Protein AF-A0A163IU42-F1 (afdb_monomer_lite)

Radius of gyration: 19.05 Å; chains: 1; bounding box: 59×24×49 Å

Foldseek 3Di:
DLQPDPLNQVLLQVLCVVLVHPRDRSVVLVCVLVVVPFDPDPVSVVVCVSVNVSSVLSVVLSVVQVVCCVVVVDDRDSVSSVVSSVVVVDDPPPPVVPVVVVVVVPPDD

Sequence (109 aa):
MIISCPKKKEVWKAGQAMLGTQILDPYVIWQALTFQSIPRSTKAMLEWIPTLLRYGRILQVIWSCHWNVVFEEISWSHANAMQRLQHVKRPATRSAMRDGRRSLKMNSE

Organism: Absidia glauca (NCBI:txid4829)

pLDDT: mean 81.01, std 17.51, range [41.16, 94.81]

Structure (mmCIF, N/CA/C/O backbone):
data_AF-A0A163IU42-F1
#
_entry.id   AF-A0A163IU42-F1
#
loop_
_atom_site.group_PDB
_atom_site.id
_atom_site.type_symbol
_atom_site.label_atom_id
_atom_site.label_alt_id
_atom_site.label_comp_id
_atom_site.label_asym_id
_atom_site.label_entity_id
_atom_site.label_seq_id
_atom_site.pdbx_PDB_ins_code
_atom_site.Cartn_x
_atom_site.Cartn_y
_atom_site.Cartn_z
_atom_site.occupancy
_atom_site.B_iso_or_equiv
_atom_site.auth_seq_id
_atom_site.auth_comp_id
_atom_site.auth_asym_id
_atom_site.auth_atom_id
_atom_site.pdbx_PDB_model_num
ATOM 1 N N . MET A 1 1 ? -4.841 7.197 -10.827 1.00 59.41 1 MET A N 1
ATOM 2 C CA . MET A 1 1 ? -4.584 7.480 -9.394 1.00 59.41 1 MET A CA 1
ATOM 3 C C . MET A 1 1 ? -3.982 6.235 -8.737 1.00 59.41 1 MET A C 1
ATOM 5 O O . MET A 1 1 ? -4.351 5.141 -9.140 1.00 59.41 1 MET A O 1
ATOM 9 N N . ILE A 1 2 ? -3.007 6.365 -7.827 1.00 68.12 2 ILE A N 1
ATOM 10 C CA . ILE A 1 2 ? -2.094 5.288 -7.360 1.00 68.12 2 ILE A CA 1
ATOM 11 C C . ILE A 1 2 ? -2.757 3.958 -6.958 1.00 68.12 2 ILE A C 1
ATOM 13 O O . ILE A 1 2 ? -2.145 2.904 -7.116 1.00 68.12 2 ILE A O 1
ATOM 17 N N . ILE A 1 3 ? -3.999 4.015 -6.489 1.00 68.06 3 ILE A N 1
ATOM 18 C CA . ILE A 1 3 ? -4.764 2.860 -6.025 1.00 68.06 3 ILE A CA 1
ATOM 19 C C . ILE A 1 3 ? -5.352 2.048 -7.193 1.00 68.06 3 ILE A C 1
ATOM 21 O O . ILE A 1 3 ? -5.139 0.843 -7.267 1.00 68.06 3 ILE A O 1
ATOM 25 N N . SER A 1 4 ? -5.999 2.698 -8.163 1.00 72.44 4 SER A N 1
ATOM 26 C CA . SER A 1 4 ? -6.704 2.023 -9.272 1.00 72.44 4 SER A CA 1
ATOM 27 C C . SER A 1 4 ? -5.866 1.868 -10.549 1.00 72.44 4 SER A C 1
ATOM 29 O O . SER A 1 4 ? -6.400 1.640 -11.629 1.00 72.44 4 SER A O 1
ATOM 31 N N . CYS A 1 5 ? -4.544 2.033 -10.469 1.00 82.75 5 CYS A N 1
ATOM 32 C CA . CYS A 1 5 ? -3.659 1.871 -11.623 1.00 82.75 5 CYS A CA 1
ATOM 33 C C . CYS A 1 5 ? -3.396 0.375 -11.898 1.00 82.75 5 CYS A C 1
ATOM 35 O O . CYS A 1 5 ? -2.904 -0.303 -10.991 1.00 82.75 5 CYS A O 1
ATOM 37 N N . PRO A 1 6 ? -3.605 -0.139 -13.130 1.00 81.94 6 PRO A N 1
ATOM 38 C CA . PRO A 1 6 ? -3.395 -1.557 -13.450 1.00 81.94 6 PRO A CA 1
ATOM 39 C C . PRO A 1 6 ? -1.998 -2.068 -13.074 1.00 81.94 6 PRO A C 1
ATOM 41 O O . PRO A 1 6 ? -1.871 -3.095 -12.415 1.00 81.94 6 PRO A O 1
ATOM 44 N N . LYS A 1 7 ? -0.947 -1.287 -13.369 1.00 81.50 7 LYS A N 1
ATOM 45 C CA . LYS A 1 7 ? 0.451 -1.634 -13.037 1.00 81.50 7 LYS A CA 1
ATOM 46 C C . LYS A 1 7 ? 0.720 -1.740 -11.526 1.00 81.50 7 LYS A C 1
ATOM 48 O O . LYS A 1 7 ? 1.676 -2.395 -11.114 1.00 81.50 7 LYS A O 1
ATOM 53 N N . LYS A 1 8 ? -0.101 -1.085 -10.698 1.00 86.69 8 LYS A N 1
ATOM 54 C CA . LYS A 1 8 ? 0.049 -1.013 -9.234 1.00 86.69 8 LYS A CA 1
ATOM 55 C C . LYS A 1 8 ? -0.908 -1.964 -8.505 1.00 86.69 8 LYS A C 1
ATOM 57 O O . LYS A 1 8 ? -0.631 -2.328 -7.365 1.00 86.69 8 LYS A O 1
ATOM 62 N N . LYS A 1 9 ? -1.986 -2.416 -9.165 1.00 88.56 9 LYS A N 1
ATOM 63 C CA . LYS A 1 9 ? -2.980 -3.357 -8.616 1.00 88.56 9 LYS A CA 1
ATOM 64 C C . LYS A 1 9 ? -2.336 -4.658 -8.137 1.00 88.56 9 LYS A C 1
ATOM 66 O O . LYS A 1 9 ? -2.669 -5.145 -7.061 1.00 88.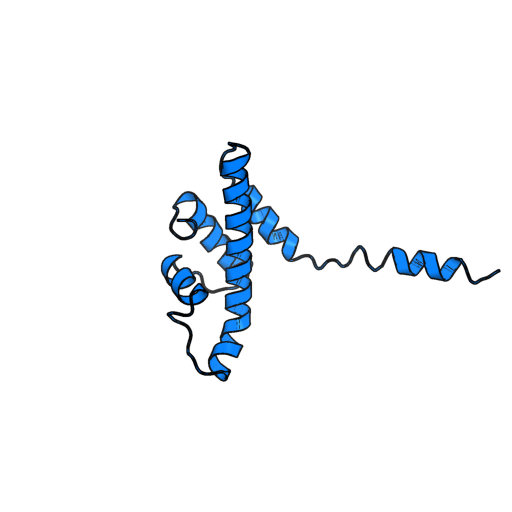56 9 LYS A O 1
ATOM 71 N N . GLU A 1 10 ? -1.363 -5.175 -8.879 1.00 89.69 10 GLU A N 1
ATOM 72 C CA . GLU A 1 10 ? -0.664 -6.403 -8.491 1.00 89.69 10 GLU A CA 1
ATOM 73 C C . GLU A 1 10 ? 0.218 -6.215 -7.249 1.00 89.69 10 GLU A C 1
ATOM 75 O O . GLU A 1 10 ? 0.304 -7.119 -6.423 1.00 89.69 10 GLU A O 1
ATOM 80 N N . VAL A 1 11 ? 0.803 -5.027 -7.037 1.00 91.62 11 VAL A N 1
ATOM 81 C CA . VAL A 1 11 ? 1.533 -4.730 -5.786 1.00 91.62 11 VAL A CA 1
ATOM 82 C C . VAL A 1 11 ? 0.573 -4.646 -4.601 1.00 91.62 11 VAL A C 1
ATOM 84 O O . VAL A 1 11 ? 0.901 -5.130 -3.522 1.00 91.62 11 VAL A O 1
ATOM 87 N N . TRP A 1 12 ? -0.632 -4.100 -4.788 1.00 92.81 12 TRP A N 1
ATOM 88 C CA . TRP A 1 12 ? -1.665 -4.125 -3.748 1.00 92.81 12 TRP A CA 1
ATOM 89 C C . TRP A 1 12 ? -2.054 -5.549 -3.357 1.00 92.81 12 TRP A C 1
ATOM 91 O O . TRP A 1 12 ? -2.082 -5.869 -2.172 1.00 92.81 12 TRP A O 1
ATOM 101 N N . LYS A 1 13 ? -2.319 -6.426 -4.330 1.00 92.38 13 LYS A N 1
ATOM 102 C CA . LYS A 1 13 ? -2.650 -7.834 -4.061 1.00 92.38 13 LYS A CA 1
ATOM 103 C C . LYS A 1 13 ? -1.501 -8.568 -3.364 1.00 92.38 13 LYS A C 1
ATOM 105 O O . LYS A 1 13 ? -1.705 -9.160 -2.307 1.00 92.38 13 LYS A O 1
ATOM 110 N N . ALA A 1 14 ? -0.293 -8.484 -3.920 1.00 92.12 14 ALA A N 1
ATOM 111 C CA . ALA A 1 14 ? 0.882 -9.163 -3.3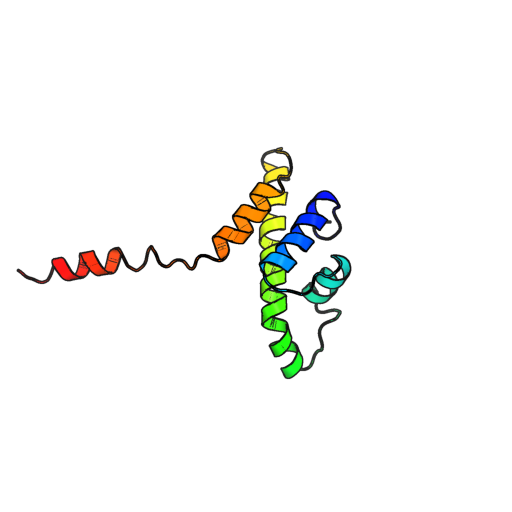81 1.00 92.12 14 ALA A CA 1
ATOM 112 C C . ALA A 1 14 ? 1.271 -8.629 -1.994 1.00 92.12 14 ALA A C 1
ATOM 114 O O . ALA A 1 14 ? 1.624 -9.399 -1.103 1.00 92.12 14 ALA A O 1
ATOM 115 N N . GLY A 1 15 ? 1.158 -7.316 -1.778 1.00 92.69 15 GLY A N 1
ATOM 116 C CA . GLY A 1 15 ? 1.410 -6.686 -0.487 1.00 92.69 15 GLY A CA 1
ATOM 117 C C . GLY A 1 15 ? 0.416 -7.124 0.587 1.00 92.69 15 GLY A C 1
ATOM 118 O O . GLY A 1 15 ? 0.836 -7.429 1.701 1.00 92.69 15 GLY A O 1
ATOM 119 N N . GLN A 1 16 ? -0.874 -7.219 0.248 1.00 93.25 16 GLN A N 1
ATOM 120 C CA . GLN A 1 16 ? -1.912 -7.730 1.150 1.00 93.25 16 GLN A CA 1
ATOM 121 C C . GLN A 1 16 ? -1.620 -9.173 1.578 1.00 93.25 16 GLN A C 1
ATOM 123 O O . GLN A 1 16 ? -1.537 -9.459 2.773 1.00 93.25 16 GLN A O 1
ATOM 128 N N . ALA A 1 17 ? -1.348 -10.054 0.608 1.00 93.00 17 ALA A N 1
ATOM 129 C CA . ALA A 1 17 ? -0.978 -11.442 0.877 1.00 93.00 17 ALA A CA 1
ATOM 130 C C . ALA A 1 17 ? 0.278 -11.533 1.760 1.00 93.00 17 ALA A C 1
ATOM 132 O O . ALA A 1 17 ? 0.302 -12.245 2.762 1.00 93.00 17 ALA A O 1
ATOM 133 N N . MET A 1 18 ? 1.311 -10.747 1.444 1.00 91.69 18 MET A N 1
ATOM 134 C CA . MET A 1 18 ? 2.563 -10.753 2.195 1.00 91.69 18 MET A CA 1
ATOM 135 C C . MET A 1 18 ? 2.403 -10.233 3.631 1.00 91.69 18 MET A C 1
ATOM 137 O O . MET A 1 18 ? 3.109 -10.693 4.532 1.00 91.69 18 MET A O 1
ATOM 141 N N . LEU A 1 19 ? 1.530 -9.254 3.867 1.00 89.75 19 LEU A N 1
ATOM 142 C CA . LEU A 1 19 ? 1.286 -8.678 5.193 1.00 89.75 19 LEU A CA 1
ATOM 143 C C . LEU A 1 19 ? 0.179 -9.401 5.976 1.00 89.75 19 LEU A C 1
ATOM 145 O O . LEU A 1 19 ? -0.134 -8.983 7.091 1.00 89.75 19 LEU A O 1
ATOM 149 N N . GLY A 1 20 ? -0.381 -10.485 5.432 1.00 88.31 20 GLY A N 1
ATOM 150 C CA . GLY A 1 20 ? -1.422 -11.273 6.090 1.00 88.31 20 GLY A CA 1
ATOM 151 C C . GLY A 1 20 ? -2.731 -10.502 6.259 1.00 88.31 20 GLY A C 1
ATOM 152 O O . GLY A 1 20 ? -3.371 -10.600 7.305 1.00 88.31 20 GLY A O 1
ATOM 153 N N . THR A 1 21 ? -3.100 -9.671 5.282 1.00 86.62 21 THR A N 1
ATOM 154 C CA . THR A 1 21 ? -4.445 -9.080 5.205 1.00 86.62 21 THR A CA 1
ATOM 155 C C . THR A 1 21 ? -5.310 -9.880 4.240 1.00 86.62 21 THR A C 1
ATOM 157 O O . THR A 1 21 ? -4.803 -10.559 3.346 1.00 86.62 21 THR A O 1
ATOM 160 N N . GLN A 1 22 ? -6.629 -9.753 4.376 1.00 88.38 22 GLN A N 1
ATOM 161 C CA . GLN A 1 22 ? -7.546 -10.176 3.322 1.00 88.38 22 GLN A CA 1
ATOM 162 C C . GLN A 1 22 ? -7.195 -9.443 2.018 1.00 88.38 22 GLN A C 1
ATOM 164 O O . GLN A 1 22 ? -6.834 -8.267 2.052 1.00 88.38 22 GLN A O 1
ATOM 169 N N . ILE A 1 23 ? -7.263 -10.141 0.882 1.00 89.19 23 ILE A N 1
ATOM 170 C CA . ILE A 1 23 ? -7.042 -9.536 -0.434 1.00 89.19 23 ILE A CA 1
ATOM 171 C C . ILE A 1 23 ? -8.338 -8.852 -0.857 1.00 89.19 23 ILE A C 1
ATOM 173 O O . ILE A 1 23 ? -9.309 -9.517 -1.211 1.00 89.19 23 ILE A O 1
ATOM 177 N N . LEU A 1 24 ? -8.341 -7.525 -0.823 1.00 88.06 24 LEU A N 1
ATOM 178 C CA . LEU A 1 24 ? -9.460 -6.695 -1.250 1.00 88.06 24 LEU A CA 1
ATOM 179 C C . LEU A 1 24 ? -9.144 -5.968 -2.559 1.00 88.06 24 LEU A C 1
ATOM 181 O O . LEU A 1 24 ? -7.977 -5.773 -2.928 1.00 88.06 24 LEU A O 1
ATOM 185 N N . ASP A 1 25 ? -10.202 -5.558 -3.263 1.00 87.81 25 ASP A N 1
ATOM 186 C CA . ASP A 1 25 ? -10.065 -4.676 -4.419 1.00 87.81 25 ASP A CA 1
ATOM 187 C C . ASP A 1 25 ? -9.538 -3.296 -3.977 1.00 87.81 25 ASP A C 1
ATOM 189 O O . ASP A 1 25 ? -9.933 -2.805 -2.912 1.00 87.81 25 ASP A O 1
ATOM 193 N N . PRO A 1 26 ? -8.670 -2.641 -4.775 1.00 85.81 26 PRO A N 1
ATOM 194 C CA . PRO A 1 26 ? -8.132 -1.331 -4.434 1.00 85.81 26 PRO A CA 1
ATOM 195 C C . PRO A 1 26 ? -9.186 -0.275 -4.066 1.00 85.81 26 PRO A C 1
ATOM 197 O O . PRO A 1 26 ? -8.905 0.579 -3.227 1.00 85.81 26 PRO A O 1
ATOM 200 N N . TYR A 1 27 ? -10.401 -0.339 -4.618 1.00 87.56 27 TYR A N 1
ATOM 201 C CA . TYR A 1 27 ? -11.480 0.573 -4.234 1.00 87.56 27 TYR A CA 1
ATOM 202 C C . TYR A 1 27 ? -11.877 0.432 -2.755 1.00 87.56 27 TYR A C 1
ATOM 204 O O . TYR A 1 27 ? -11.981 1.427 -2.040 1.00 87.56 27 TYR A O 1
ATOM 212 N N . VAL A 1 28 ? -12.013 -0.801 -2.263 1.00 90.44 28 VAL A N 1
ATOM 213 C CA . VAL A 1 28 ? -12.362 -1.080 -0.860 1.00 90.44 28 VAL A CA 1
ATOM 214 C C . VAL A 1 28 ? -11.237 -0.634 0.075 1.00 90.44 28 VAL A C 1
ATOM 216 O O . VAL A 1 28 ? -11.484 -0.058 1.135 1.00 90.44 28 VAL A O 1
ATOM 219 N N . ILE A 1 29 ? -9.986 -0.836 -0.344 1.00 90.56 29 ILE A N 1
ATOM 220 C CA . ILE A 1 29 ? -8.809 -0.353 0.388 1.00 90.56 29 ILE A CA 1
ATOM 221 C C . ILE A 1 29 ? -8.840 1.176 0.498 1.00 90.56 29 ILE A C 1
ATOM 223 O O . ILE A 1 29 ? -8.569 1.716 1.569 1.00 90.56 29 ILE A O 1
ATOM 227 N N . TRP A 1 30 ? -9.195 1.883 -0.580 1.00 90.75 30 TRP A N 1
ATOM 228 C CA . TRP A 1 30 ? -9.324 3.342 -0.558 1.00 90.75 30 TRP A CA 1
ATOM 229 C C . TRP A 1 30 ? -10.402 3.817 0.411 1.00 90.75 30 TRP A C 1
ATOM 231 O O . TRP A 1 30 ? -10.153 4.736 1.190 1.00 90.75 30 TRP A O 1
ATOM 241 N N . GLN A 1 31 ? -11.571 3.177 0.411 1.00 91.81 31 GLN A N 1
ATOM 242 C CA . GLN A 1 31 ? -12.640 3.499 1.358 1.00 91.81 31 GLN A CA 1
ATOM 243 C C . GLN A 1 31 ? -12.193 3.294 2.810 1.00 91.81 31 GLN A C 1
ATOM 245 O O . GLN A 1 31 ? -12.484 4.132 3.662 1.00 91.81 31 GLN A O 1
ATOM 250 N N . ALA A 1 32 ? -11.431 2.232 3.086 1.00 91.12 32 ALA A N 1
ATOM 251 C CA . ALA A 1 32 ? -10.878 1.988 4.415 1.00 91.12 32 ALA A CA 1
ATOM 252 C C . ALA A 1 32 ? -9.837 3.054 4.803 1.00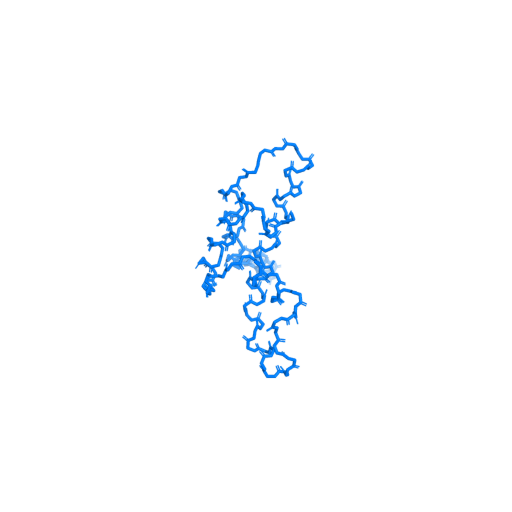 91.12 32 ALA A C 1
ATOM 254 O O . ALA A 1 32 ? -9.918 3.637 5.881 1.00 91.12 32 ALA A O 1
ATOM 255 N N . LEU A 1 33 ? -8.894 3.367 3.907 1.00 90.69 33 LEU A N 1
ATOM 256 C CA . LEU A 1 33 ? -7.852 4.382 4.123 1.00 90.69 33 LEU A CA 1
ATOM 257 C C . LEU A 1 33 ? -8.403 5.803 4.295 1.00 90.69 33 LEU A C 1
ATOM 259 O O . LEU A 1 33 ? -7.766 6.633 4.935 1.00 90.69 33 LEU A O 1
ATOM 263 N N . THR A 1 34 ? -9.569 6.085 3.715 1.00 91.19 34 THR A N 1
ATOM 264 C CA . THR A 1 34 ? -10.270 7.372 3.835 1.00 91.19 34 THR A CA 1
ATOM 265 C C . THR A 1 34 ? -11.362 7.353 4.903 1.00 91.19 34 THR A C 1
ATOM 267 O O . THR A 1 34 ? -12.155 8.287 4.983 1.00 91.19 34 THR A O 1
ATOM 270 N N . PHE A 1 35 ? -11.403 6.303 5.734 1.00 90.12 35 PHE A N 1
ATOM 271 C CA . PHE A 1 35 ? -12.357 6.126 6.832 1.00 90.12 35 PHE A CA 1
ATOM 272 C C . PHE A 1 35 ? -13.838 6.173 6.410 1.00 90.12 35 PHE A C 1
ATOM 274 O O . PHE A 1 35 ? -14.715 6.395 7.241 1.00 90.12 35 PHE A O 1
ATOM 281 N N . GLN A 1 36 ? -14.138 5.931 5.131 1.00 91.44 36 GLN A N 1
ATOM 282 C CA . GLN A 1 36 ? -15.509 5.902 4.611 1.00 91.44 36 GLN A CA 1
ATOM 283 C C . GLN A 1 36 ? -16.245 4.624 5.015 1.00 91.44 36 GLN A C 1
ATOM 285 O O . GLN A 1 36 ? -17.449 4.656 5.249 1.00 91.44 36 GLN A O 1
ATOM 290 N N . SER A 1 37 ? -15.525 3.502 5.098 1.00 88.12 37 SER A N 1
ATOM 291 C CA . SER A 1 37 ? -16.084 2.184 5.422 1.00 88.12 37 SER A CA 1
ATOM 292 C C . SER A 1 37 ? -15.732 1.688 6.829 1.00 88.12 37 SER A C 1
ATOM 294 O O . SER A 1 37 ? -16.127 0.585 7.202 1.00 88.12 37 SER A O 1
ATOM 296 N N . ILE A 1 38 ? -15.001 2.483 7.619 1.00 86.94 38 ILE A N 1
ATOM 297 C CA . ILE A 1 38 ? -14.580 2.093 8.971 1.00 86.94 38 ILE A CA 1
ATOM 298 C C . ILE A 1 38 ? -15.633 2.531 9.997 1.00 86.94 38 ILE A C 1
ATOM 300 O O . ILE A 1 38 ? -16.059 3.690 9.976 1.00 86.94 38 ILE A O 1
ATOM 304 N N . PRO A 1 39 ? -16.055 1.645 10.920 1.00 88.00 39 PRO A N 1
ATOM 305 C CA . PRO A 1 39 ? -17.003 2.011 11.963 1.00 88.00 39 PRO A CA 1
ATOM 306 C C . PRO A 1 39 ? -16.461 3.128 12.866 1.00 88.00 39 PRO A C 1
ATOM 308 O O . PRO A 1 39 ? -15.292 3.134 13.244 1.00 88.00 39 PRO A O 1
ATOM 311 N N . ARG A 1 40 ? -17.336 4.057 13.267 1.00 86.12 40 ARG A N 1
ATOM 312 C CA . ARG A 1 40 ? -16.959 5.216 14.099 1.00 86.12 40 ARG A CA 1
ATOM 313 C C . ARG A 1 40 ? -16.806 4.901 15.588 1.00 86.12 40 ARG A C 1
ATOM 315 O O . ARG A 1 40 ? -16.370 5.765 16.342 1.00 86.12 40 ARG A O 1
ATOM 322 N N . SER A 1 41 ? -17.186 3.703 16.033 1.00 91.38 41 SER A N 1
ATOM 323 C CA . SER A 1 41 ? -17.039 3.330 17.440 1.00 91.38 41 SER A CA 1
ATOM 324 C C . SER A 1 41 ? -15.570 3.067 17.773 1.00 91.38 41 SER A C 1
ATOM 326 O O . SER A 1 41 ? -14.860 2.397 17.023 1.00 91.38 41 SER A O 1
ATOM 328 N N . THR A 1 42 ? -15.113 3.557 18.927 1.00 88.25 42 THR A N 1
ATOM 329 C CA . THR A 1 42 ? -13.714 3.425 19.367 1.00 88.25 42 THR A CA 1
ATOM 330 C C . THR A 1 42 ? -13.254 1.970 19.389 1.00 88.25 42 THR A C 1
ATOM 332 O O . THR A 1 42 ? -12.167 1.660 18.912 1.00 88.25 42 THR A O 1
ATOM 335 N N . LYS A 1 43 ? -14.102 1.055 19.880 1.00 90.62 43 LYS A N 1
ATOM 336 C CA . LYS A 1 43 ? -13.798 -0.381 19.928 1.00 90.62 43 LYS A CA 1
ATOM 337 C C . LYS A 1 43 ? -13.538 -0.958 18.534 1.00 90.62 43 LYS A C 1
ATOM 339 O O . LYS A 1 43 ? -12.508 -1.585 18.321 1.00 90.62 43 LYS A O 1
ATOM 344 N N . ALA A 1 44 ? -14.438 -0.708 17.585 1.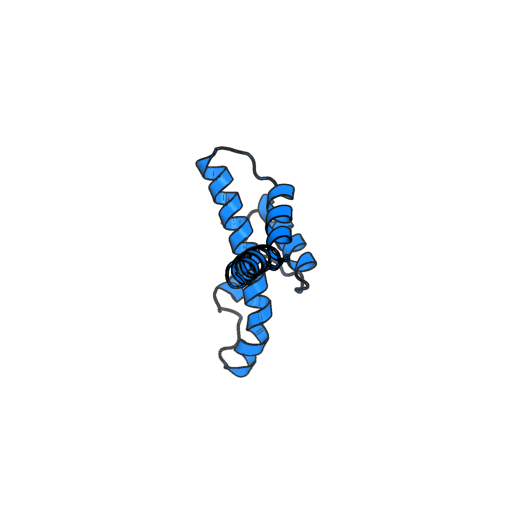00 85.31 44 ALA A N 1
ATOM 345 C CA . ALA A 1 44 ? -14.276 -1.211 16.227 1.00 85.31 44 ALA A CA 1
ATOM 346 C C . ALA A 1 44 ? -13.087 -0.544 15.520 1.00 85.31 44 ALA A C 1
ATOM 348 O O . ALA A 1 44 ? -12.351 -1.205 14.799 1.00 85.31 44 ALA A O 1
ATOM 349 N N . MET A 1 45 ? -12.829 0.742 15.766 1.00 87.62 45 MET A N 1
ATOM 350 C CA . MET A 1 45 ? -11.650 1.416 15.220 1.00 87.62 45 MET A CA 1
ATOM 351 C C . MET A 1 45 ? -10.344 0.761 15.694 1.00 87.62 45 MET A C 1
ATOM 353 O O . MET A 1 45 ? -9.453 0.542 14.875 1.00 87.62 45 MET A O 1
ATOM 357 N N . LEU A 1 46 ? -10.242 0.396 16.980 1.00 90.44 46 LEU A N 1
ATOM 358 C CA . LEU A 1 46 ? -9.072 -0.300 17.535 1.00 90.44 46 LEU A CA 1
ATOM 359 C C . LEU A 1 46 ? -8.813 -1.643 16.835 1.00 90.44 46 LEU A C 1
ATOM 361 O O . LEU A 1 46 ? -7.663 -1.969 16.545 1.00 90.44 46 LEU A O 1
ATOM 365 N N . GLU A 1 47 ? -9.869 -2.387 16.503 1.00 91.19 47 GLU A N 1
ATOM 366 C CA . GLU A 1 47 ? -9.773 -3.650 15.756 1.00 91.19 47 GLU A CA 1
ATOM 367 C C . GLU A 1 47 ? -9.247 -3.443 14.322 1.00 91.19 47 GLU A C 1
ATOM 369 O O . GLU A 1 47 ? -8.572 -4.312 13.769 1.00 91.19 47 GLU A O 1
ATOM 374 N N . TRP A 1 48 ? -9.491 -2.270 13.728 1.00 91.69 48 TRP A N 1
ATOM 375 C CA . TRP A 1 48 ? -9.040 -1.921 12.376 1.00 91.69 48 TRP A CA 1
ATOM 376 C C . TRP A 1 48 ? -7.606 -1.384 12.299 1.00 91.69 48 TRP A C 1
ATOM 378 O O . TRP A 1 48 ? -7.015 -1.411 11.214 1.00 91.69 48 TRP A O 1
ATOM 388 N N . ILE A 1 49 ? -7.015 -0.928 13.412 1.00 90.75 49 ILE A N 1
ATOM 389 C CA . ILE A 1 49 ? -5.663 -0.337 13.433 1.00 90.75 49 ILE A CA 1
ATOM 390 C C . ILE A 1 49 ? -4.616 -1.232 12.745 1.00 90.75 49 ILE A C 1
ATOM 392 O O . ILE A 1 49 ? -3.903 -0.727 11.872 1.00 90.75 49 ILE A O 1
ATOM 396 N N . PRO A 1 50 ? -4.503 -2.543 13.044 1.00 92.56 50 PRO A N 1
ATOM 397 C CA . PRO A 1 50 ? -3.487 -3.386 12.413 1.00 92.56 50 PRO A CA 1
ATOM 398 C C . PRO A 1 50 ? -3.634 -3.453 10.889 1.00 92.56 50 PRO A C 1
ATOM 400 O O . PRO A 1 50 ? -2.639 -3.418 10.162 1.00 92.56 50 PRO A O 1
ATOM 403 N N . THR A 1 51 ? -4.871 -3.515 10.395 1.00 92.31 51 THR A N 1
ATOM 404 C CA . THR A 1 51 ? -5.180 -3.547 8.961 1.00 92.31 51 THR A CA 1
ATOM 405 C C . THR A 1 51 ? -4.832 -2.217 8.296 1.00 92.31 51 THR A C 1
ATOM 407 O O . THR A 1 51 ? -4.154 -2.203 7.267 1.00 92.31 51 THR A O 1
ATOM 410 N N . LEU A 1 52 ? -5.207 -1.096 8.916 1.00 91.81 52 LEU A N 1
ATOM 411 C CA . LEU A 1 52 ? -4.882 0.248 8.437 1.00 91.81 52 LEU A CA 1
ATOM 412 C C . LEU A 1 52 ? -3.373 0.489 8.347 1.00 91.81 52 LEU A C 1
ATOM 414 O O . LEU A 1 52 ? -2.900 1.024 7.346 1.00 91.81 52 LEU A O 1
ATOM 418 N N . LEU A 1 53 ? -2.602 0.042 9.343 1.00 92.81 53 LEU A N 1
ATOM 419 C CA . LEU A 1 53 ? -1.140 0.140 9.319 1.00 92.81 53 LEU A CA 1
ATOM 420 C C . LEU A 1 53 ? -0.538 -0.634 8.139 1.00 92.81 53 LEU A C 1
ATOM 422 O O . LEU A 1 53 ? 0.371 -0.143 7.466 1.00 92.81 53 LEU A O 1
ATOM 426 N N . ARG A 1 54 ? -1.064 -1.827 7.838 1.00 93.31 54 ARG A N 1
ATOM 427 C CA . ARG A 1 54 ? -0.617 -2.636 6.693 1.00 93.31 54 ARG A CA 1
ATOM 428 C C . ARG A 1 54 ? -0.965 -1.966 5.362 1.00 93.31 54 ARG A C 1
ATOM 430 O O . ARG A 1 54 ? -0.104 -1.893 4.486 1.00 93.31 54 ARG A O 1
ATOM 437 N N . TYR A 1 55 ? -2.171 -1.416 5.218 1.00 93.62 55 TYR A N 1
ATOM 438 C CA . TYR A 1 55 ? -2.556 -0.666 4.017 1.00 93.62 55 TYR A CA 1
ATOM 439 C C . TYR A 1 55 ? -1.729 0.602 3.832 1.00 93.62 55 TYR A C 1
ATOM 441 O O . TYR A 1 55 ? -1.217 0.839 2.737 1.00 93.62 55 TYR A O 1
ATOM 449 N N . GLY A 1 56 ? -1.526 1.374 4.902 1.00 92.50 56 GLY A N 1
ATOM 450 C CA . GLY A 1 56 ? -0.651 2.543 4.894 1.00 92.50 56 GLY A CA 1
ATOM 451 C C . GLY A 1 56 ? 0.768 2.181 4.460 1.00 92.50 56 GLY A C 1
ATOM 452 O O . GLY A 1 56 ? 1.379 2.898 3.667 1.00 92.50 56 GLY A O 1
ATOM 453 N N . ARG A 1 57 ? 1.273 1.014 4.878 1.00 92.50 57 ARG A N 1
ATOM 454 C CA . ARG A 1 57 ? 2.600 0.548 4.474 1.00 92.50 57 ARG A CA 1
ATOM 455 C C . ARG A 1 57 ? 2.702 0.227 2.987 1.00 92.50 57 ARG A C 1
ATOM 457 O O . ARG A 1 57 ? 3.677 0.624 2.347 1.00 92.50 57 ARG A O 1
ATOM 464 N N . ILE A 1 58 ? 1.717 -0.479 2.439 1.00 93.69 58 ILE A N 1
ATOM 465 C CA . ILE A 1 58 ? 1.667 -0.773 1.002 1.00 93.69 58 ILE A CA 1
ATOM 466 C C . ILE A 1 58 ? 1.561 0.538 0.211 1.00 93.69 58 ILE A C 1
ATOM 468 O O . ILE A 1 58 ? 2.321 0.743 -0.738 1.00 93.69 58 ILE A O 1
ATOM 472 N N . LEU A 1 59 ? 0.693 1.459 0.650 1.00 93.69 59 LEU A N 1
ATOM 473 C CA . LEU A 1 59 ? 0.528 2.771 0.028 1.00 93.69 59 LEU A CA 1
ATOM 474 C C . LEU A 1 59 ? 1.845 3.549 0.000 1.00 93.69 59 LEU A C 1
ATOM 476 O O . LEU A 1 59 ? 2.219 4.059 -1.051 1.00 93.69 59 LEU A O 1
ATOM 480 N N . GLN A 1 60 ? 2.565 3.605 1.122 1.00 93.56 60 GLN A N 1
ATOM 481 C CA . GLN A 1 60 ? 3.836 4.319 1.233 1.00 93.56 60 GLN A CA 1
ATOM 482 C C . GLN A 1 60 ? 4.870 3.807 0.221 1.00 93.56 60 GLN A C 1
ATOM 484 O O . GLN A 1 60 ? 5.551 4.601 -0.431 1.00 93.56 60 GLN A O 1
ATOM 489 N N . VAL A 1 61 ? 4.976 2.485 0.055 1.00 93.94 61 VAL A N 1
ATOM 490 C CA . VAL A 1 61 ? 5.898 1.875 -0.914 1.00 93.94 61 VAL A CA 1
ATOM 491 C C . VAL A 1 61 ? 5.485 2.203 -2.346 1.00 93.94 61 VAL A C 1
ATOM 493 O O . VAL A 1 61 ? 6.317 2.657 -3.130 1.00 93.94 61 VAL A O 1
ATOM 496 N N . ILE A 1 62 ? 4.204 2.028 -2.685 1.00 93.38 62 ILE A N 1
ATOM 497 C CA . ILE A 1 62 ? 3.698 2.335 -4.028 1.00 93.38 62 ILE A CA 1
ATOM 498 C C . ILE A 1 62 ? 3.894 3.818 -4.356 1.00 93.38 62 ILE A C 1
ATOM 500 O O . ILE A 1 62 ? 4.291 4.149 -5.473 1.00 93.38 62 ILE A O 1
ATOM 504 N N . TRP A 1 63 ? 3.640 4.699 -3.390 1.00 92.94 63 TRP A N 1
ATOM 505 C CA . TRP A 1 63 ? 3.818 6.141 -3.520 1.00 92.94 63 TRP A CA 1
ATOM 506 C C . TRP A 1 63 ? 5.281 6.505 -3.770 1.00 92.94 63 TRP A C 1
ATOM 508 O O . TRP A 1 63 ? 5.581 7.181 -4.751 1.00 92.94 63 TRP A O 1
ATOM 518 N N . SER A 1 64 ? 6.201 5.981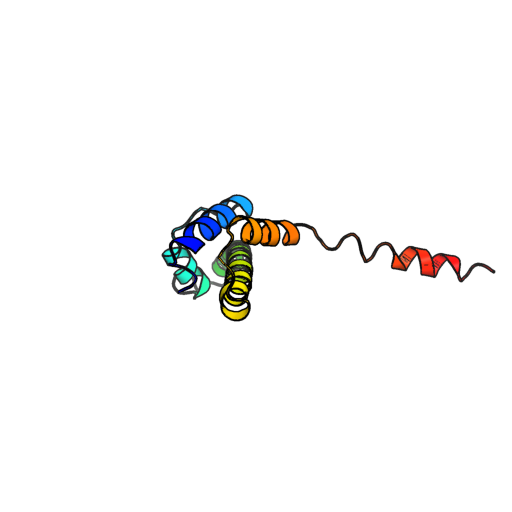 -2.957 1.00 92.25 64 SER A N 1
ATOM 519 C CA . SER A 1 64 ? 7.641 6.203 -3.128 1.00 92.25 64 SER A CA 1
ATOM 520 C C . SER A 1 64 ? 8.143 5.713 -4.491 1.00 92.25 64 SER A C 1
ATOM 522 O O . SER A 1 64 ? 8.820 6.453 -5.200 1.00 92.25 64 SER A O 1
ATOM 524 N N . CYS A 1 65 ? 7.773 4.496 -4.904 1.00 92.38 65 CYS A N 1
ATOM 525 C CA . CYS A 1 65 ? 8.156 3.963 -6.212 1.00 92.38 65 CYS A CA 1
ATOM 526 C C . CYS A 1 65 ? 7.536 4.753 -7.370 1.00 92.38 65 CYS A C 1
ATOM 528 O O . CYS A 1 65 ? 8.164 4.894 -8.415 1.00 92.38 65 CYS A O 1
ATOM 530 N N . HIS A 1 66 ? 6.313 5.265 -7.206 1.00 91.94 66 HIS A N 1
ATOM 531 C CA . HIS A 1 66 ? 5.670 6.066 -8.239 1.00 91.94 66 HIS A CA 1
ATOM 532 C C . HIS A 1 66 ? 6.400 7.381 -8.474 1.00 91.94 66 HIS A C 1
ATOM 534 O O . HIS A 1 66 ? 6.631 7.720 -9.627 1.00 91.94 66 HIS A O 1
ATOM 540 N N . TRP A 1 67 ? 6.766 8.093 -7.410 1.00 91.31 67 TRP A N 1
ATOM 541 C CA . TRP A 1 67 ? 7.517 9.336 -7.552 1.00 91.31 67 TRP A CA 1
ATOM 542 C C . TRP A 1 67 ? 8.909 9.102 -8.115 1.00 91.31 67 TRP A C 1
ATOM 544 O O . TRP A 1 67 ? 9.349 9.888 -8.937 1.00 91.31 67 TRP A O 1
ATOM 554 N N . ASN A 1 68 ? 9.549 7.980 -7.783 1.00 91.50 68 ASN A N 1
ATOM 555 C CA . ASN A 1 68 ? 10.817 7.612 -8.409 1.00 91.50 68 ASN A CA 1
ATOM 556 C C . ASN A 1 68 ? 10.683 7.440 -9.931 1.00 91.50 68 ASN A C 1
ATOM 558 O O . ASN A 1 68 ? 11.537 7.883 -10.676 1.00 91.50 68 ASN A O 1
ATOM 562 N N . VAL A 1 69 ? 9.593 6.826 -10.400 1.00 90.94 69 VAL A N 1
ATOM 563 C CA . VAL A 1 69 ? 9.279 6.721 -11.839 1.00 90.94 69 VAL A CA 1
ATOM 564 C C . VAL A 1 69 ? 9.063 8.091 -12.480 1.00 90.94 69 VAL A C 1
ATOM 566 O O . VAL A 1 69 ? 9.474 8.302 -13.611 1.00 90.94 69 VAL A O 1
ATOM 569 N N . VAL A 1 70 ? 8.397 9.005 -11.771 1.00 89.75 70 VAL A N 1
ATOM 570 C CA . VAL A 1 70 ? 8.078 10.342 -12.290 1.00 89.75 70 VAL A CA 1
ATOM 571 C C . VAL A 1 70 ? 9.317 11.235 -12.346 1.00 89.75 70 VAL A C 1
ATOM 573 O O . VAL A 1 70 ? 9.506 11.917 -13.342 1.00 89.75 70 VAL A O 1
ATOM 576 N N . PHE A 1 71 ? 10.143 11.240 -11.299 1.00 93.12 71 PHE A N 1
ATOM 577 C CA . PHE A 1 71 ? 11.293 12.142 -11.196 1.00 93.12 71 PHE A CA 1
ATOM 578 C C . PHE A 1 71 ? 12.536 11.636 -11.925 1.00 93.12 71 PHE A C 1
ATOM 580 O O . PHE A 1 71 ? 13.262 12.441 -12.489 1.00 93.12 71 PHE A O 1
ATOM 587 N N . GLU A 1 72 ? 12.774 10.325 -11.929 1.00 91.19 72 GLU A N 1
ATOM 588 C CA . GLU A 1 72 ? 13.955 9.728 -12.572 1.00 91.19 72 GLU A CA 1
ATOM 589 C C . GLU A 1 72 ? 13.659 9.251 -14.005 1.00 91.19 72 GLU A C 1
ATOM 591 O O . GLU A 1 72 ? 14.496 8.606 -1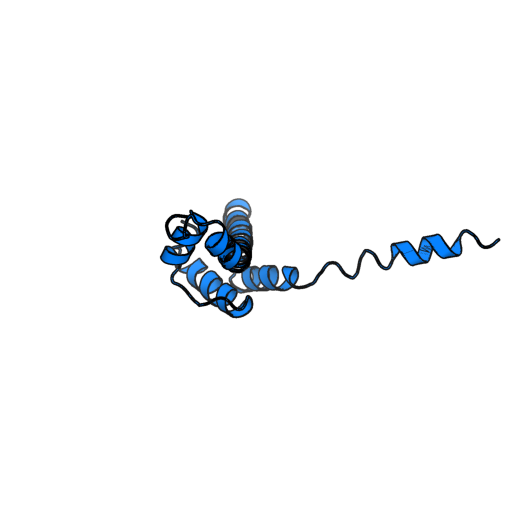4.627 1.00 91.19 72 GLU A O 1
ATOM 596 N N . GLU A 1 73 ? 12.434 9.470 -14.500 1.00 86.25 73 GLU A N 1
ATOM 597 C CA . GLU A 1 73 ? 11.948 9.011 -15.814 1.00 86.25 73 GLU A CA 1
ATOM 598 C C . GLU A 1 73 ? 12.141 7.499 -16.077 1.00 86.25 73 GLU A C 1
ATOM 600 O O . GLU A 1 73 ? 12.192 7.028 -17.214 1.00 86.25 73 GLU A O 1
ATOM 605 N N . ILE A 1 74 ? 12.210 6.692 -15.013 1.00 90.69 74 ILE A N 1
ATOM 606 C CA . ILE A 1 74 ? 12.401 5.241 -15.116 1.00 90.69 74 ILE A CA 1
ATOM 607 C C . ILE A 1 74 ? 11.081 4.476 -15.248 1.00 90.69 74 ILE A C 1
ATOM 609 O O . ILE A 1 74 ? 10.008 4.923 -14.853 1.00 90.69 74 ILE A O 1
ATOM 613 N N . SER A 1 75 ? 11.159 3.227 -15.705 1.00 90.56 75 SER A N 1
ATOM 614 C CA . SER A 1 75 ? 9.999 2.332 -15.737 1.00 90.56 75 SER A CA 1
ATOM 615 C C . SER A 1 75 ? 9.591 1.812 -14.352 1.00 90.56 75 SER A C 1
ATOM 617 O O . SER A 1 75 ? 10.414 1.509 -13.488 1.00 90.56 75 SER A O 1
ATOM 619 N N . TRP A 1 76 ? 8.281 1.635 -14.157 1.00 92.12 76 TRP A N 1
ATOM 620 C CA . TRP A 1 76 ? 7.728 0.987 -12.964 1.00 92.12 76 TRP A CA 1
ATOM 621 C C . TRP A 1 76 ? 8.222 -0.458 -12.820 1.00 92.12 76 TRP A C 1
ATOM 623 O O . TRP A 1 76 ? 8.076 -1.257 -13.744 1.00 92.12 76 TRP A O 1
ATOM 633 N N . SER A 1 77 ? 8.713 -0.813 -11.629 1.00 93.25 77 SER A N 1
ATOM 634 C CA . SER A 1 77 ? 9.182 -2.163 -11.299 1.00 93.25 77 SER A CA 1
ATOM 635 C C . SER A 1 77 ? 8.411 -2.751 -10.116 1.00 93.25 77 SER A C 1
ATOM 637 O O . SER A 1 77 ? 8.527 -2.285 -8.980 1.00 93.25 77 SER A O 1
ATOM 639 N N . HIS A 1 78 ? 7.648 -3.816 -10.384 1.00 92.75 78 HIS A N 1
ATOM 640 C CA . HIS A 1 78 ? 6.940 -4.582 -9.355 1.00 92.75 78 HIS A CA 1
ATOM 641 C C . HIS A 1 78 ? 7.921 -5.223 -8.360 1.00 92.75 78 HIS A C 1
ATOM 643 O O . HIS A 1 78 ? 7.706 -5.154 -7.152 1.00 92.75 78 HIS A O 1
ATOM 649 N N . ALA A 1 79 ? 9.026 -5.790 -8.854 1.00 92.69 79 ALA A N 1
ATOM 650 C CA . ALA A 1 79 ? 10.036 -6.441 -8.022 1.00 92.69 79 ALA A CA 1
ATOM 651 C C . ALA A 1 79 ? 10.672 -5.464 -7.018 1.00 92.69 79 ALA A C 1
ATOM 653 O O . ALA A 1 79 ? 10.758 -5.778 -5.833 1.00 92.69 79 ALA A O 1
ATOM 654 N N . ASN A 1 80 ? 11.026 -4.251 -7.461 1.00 92.94 80 ASN A N 1
ATOM 655 C CA . ASN A 1 80 ? 11.563 -3.206 -6.583 1.00 92.94 80 ASN A CA 1
ATOM 656 C C . ASN A 1 80 ? 10.549 -2.806 -5.496 1.00 92.94 80 ASN A C 1
ATOM 658 O O . ASN A 1 80 ? 10.896 -2.707 -4.319 1.00 92.94 80 ASN A O 1
ATOM 662 N N . ALA A 1 81 ? 9.275 -2.627 -5.864 1.00 93.44 81 ALA A N 1
ATOM 663 C CA . ALA A 1 81 ? 8.224 -2.327 -4.894 1.00 93.44 81 ALA A CA 1
ATOM 664 C C . ALA A 1 81 ? 8.083 -3.449 -3.846 1.00 93.44 81 ALA A C 1
ATOM 666 O O . ALA A 1 81 ? 8.068 -3.178 -2.645 1.00 93.44 81 ALA A O 1
ATOM 667 N N . MET A 1 82 ? 8.059 -4.714 -4.270 1.00 94.81 82 MET A N 1
ATOM 668 C CA . MET A 1 82 ? 7.960 -5.846 -3.343 1.00 94.81 82 MET A CA 1
ATOM 669 C C . MET A 1 82 ? 9.195 -5.985 -2.445 1.00 94.81 82 MET A C 1
ATOM 671 O O . MET A 1 82 ? 9.044 -6.190 -1.241 1.00 94.81 82 MET A O 1
ATOM 675 N N . GLN A 1 83 ? 10.404 -5.784 -2.976 1.00 93.81 83 GLN A N 1
ATOM 676 C CA . GLN A 1 83 ? 11.639 -5.774 -2.186 1.00 93.81 83 GLN A CA 1
ATOM 677 C C . GLN A 1 83 ? 11.600 -4.690 -1.097 1.00 93.81 83 GLN A C 1
ATOM 679 O O . GLN A 1 83 ? 11.888 -4.956 0.074 1.00 93.81 83 GLN A O 1
ATOM 684 N N . ARG A 1 84 ? 11.171 -3.472 -1.451 1.00 92.19 84 ARG A N 1
ATOM 685 C CA . ARG A 1 84 ? 11.003 -2.369 -0.492 1.00 92.19 84 ARG A CA 1
ATOM 686 C C . ARG A 1 84 ? 9.973 -2.687 0.581 1.00 92.19 84 ARG A C 1
ATOM 688 O O . ARG A 1 84 ? 10.168 -2.283 1.722 1.00 92.19 84 ARG A O 1
ATOM 695 N N . LEU A 1 85 ? 8.907 -3.413 0.244 1.00 91.88 85 LEU A N 1
ATOM 696 C CA . LEU A 1 85 ? 7.887 -3.842 1.201 1.00 91.88 85 LEU A CA 1
ATOM 697 C C . LEU A 1 85 ? 8.393 -4.957 2.140 1.00 91.88 85 LEU A C 1
ATOM 699 O O . LEU A 1 85 ? 7.982 -5.013 3.298 1.00 91.88 85 LEU A O 1
ATOM 703 N N . GLN A 1 86 ? 9.319 -5.805 1.684 1.00 88.31 86 GLN A N 1
ATOM 704 C CA . GLN A 1 86 ? 9.966 -6.838 2.504 1.00 88.31 86 GLN A CA 1
ATOM 705 C C . GLN A 1 86 ? 10.993 -6.265 3.487 1.00 88.31 86 GLN A C 1
ATOM 707 O O . GLN A 1 86 ? 11.047 -6.694 4.639 1.00 88.31 86 GLN A O 1
ATOM 712 N N . HIS A 1 87 ? 11.797 -5.282 3.070 1.00 76.94 87 HIS A N 1
ATOM 713 C CA . HIS A 1 87 ? 12.882 -4.725 3.895 1.00 76.94 87 HIS A CA 1
ATOM 714 C C . HIS A 1 87 ? 12.391 -4.037 5.177 1.00 76.94 87 HIS A C 1
ATOM 716 O O . HIS A 1 87 ? 13.119 -3.942 6.156 1.00 76.94 87 HIS A O 1
ATOM 722 N N . VAL A 1 88 ? 11.130 -3.626 5.196 1.00 61.03 88 VAL A N 1
ATOM 723 C CA . VAL A 1 88 ? 10.440 -3.024 6.347 1.00 61.03 88 VAL A CA 1
ATOM 724 C C . VAL A 1 88 ? 10.130 -4.034 7.440 1.00 61.03 88 VAL A C 1
ATOM 726 O O . VAL A 1 88 ? 10.048 -3.672 8.607 1.00 61.03 88 VAL A O 1
ATOM 729 N N . LYS A 1 89 ? 9.928 -5.306 7.073 1.00 54.47 89 LYS A N 1
ATOM 730 C CA . LYS A 1 89 ? 9.644 -6.364 8.047 1.00 54.47 89 LYS A CA 1
ATOM 731 C C . LYS A 1 89 ? 10.848 -6.684 8.921 1.00 54.47 89 LYS A C 1
ATOM 733 O O . LYS A 1 89 ? 10.666 -7.318 9.952 1.00 54.47 89 LYS A O 1
ATOM 738 N N . ARG A 1 90 ? 12.063 -6.295 8.520 1.00 47.00 90 ARG A N 1
ATOM 739 C CA . ARG A 1 90 ? 13.238 -6.424 9.378 1.00 47.00 90 ARG A CA 1
ATOM 740 C C . ARG A 1 90 ? 13.197 -5.283 10.393 1.00 47.00 90 ARG A C 1
ATOM 742 O O . ARG A 1 90 ? 13.379 -4.135 9.989 1.00 47.00 90 ARG A O 1
ATOM 749 N N . PRO A 1 91 ? 12.989 -5.564 11.692 1.00 43.34 91 PRO A N 1
ATOM 750 C CA . PRO A 1 91 ? 13.259 -4.566 12.709 1.00 43.34 91 PRO A CA 1
ATOM 751 C C . PRO A 1 91 ? 14.714 -4.125 12.550 1.00 43.34 91 PRO A C 1
ATOM 753 O O . PRO A 1 91 ? 15.575 -4.909 12.136 1.00 43.34 91 PRO A O 1
ATOM 756 N N . ALA A 1 92 ? 14.999 -2.871 12.878 1.00 47.38 92 ALA A N 1
ATOM 757 C CA . ALA A 1 92 ? 16.349 -2.335 12.940 1.00 47.38 92 ALA A CA 1
ATOM 758 C C . ALA A 1 92 ? 17.149 -2.963 14.107 1.00 47.38 92 ALA A C 1
ATOM 760 O O . ALA A 1 92 ? 17.662 -2.267 14.971 1.00 47.38 92 ALA A O 1
ATOM 761 N N . THR A 1 93 ? 17.287 -4.288 14.164 1.00 48.16 93 THR A N 1
ATOM 762 C CA . THR A 1 93 ? 17.987 -5.015 15.236 1.00 48.16 93 THR A CA 1
ATOM 763 C C . THR A 1 93 ? 19.497 -5.127 15.018 1.00 48.16 93 THR A C 1
ATOM 765 O O . THR A 1 93 ? 20.149 -5.956 15.643 1.00 48.16 93 THR A O 1
ATOM 768 N N . ARG A 1 94 ? 20.096 -4.319 14.132 1.00 45.03 94 ARG A N 1
ATOM 769 C CA . ARG A 1 94 ? 21.551 -4.366 13.882 1.00 45.03 94 ARG A CA 1
ATOM 770 C C . ARG A 1 94 ? 22.333 -3.088 14.171 1.00 45.03 94 ARG A C 1
ATOM 772 O O . ARG A 1 94 ? 23.555 -3.175 14.202 1.00 45.03 94 ARG A O 1
ATOM 779 N N . SER A 1 95 ? 21.683 -1.955 14.456 1.00 43.62 95 SER A N 1
ATOM 780 C CA . SER A 1 95 ? 22.419 -0.727 14.813 1.00 43.62 95 SER A CA 1
ATOM 781 C C . SER A 1 95 ? 22.597 -0.548 16.324 1.00 43.62 95 SER A C 1
ATOM 783 O O . SER A 1 95 ? 23.675 -0.172 16.764 1.00 43.62 95 SER A O 1
ATOM 785 N N . ALA A 1 96 ? 21.608 -0.919 17.145 1.00 47.66 96 ALA A N 1
ATOM 786 C CA . ALA A 1 96 ? 21.681 -0.715 18.599 1.00 47.66 96 ALA A CA 1
ATOM 787 C C . ALA A 1 96 ? 22.675 -1.646 19.329 1.00 47.66 96 ALA A C 1
ATOM 789 O O . ALA A 1 96 ? 23.118 -1.343 20.431 1.00 47.66 96 ALA A O 1
ATOM 790 N N . MET A 1 97 ? 23.066 -2.776 18.725 1.00 45.69 97 MET A N 1
ATOM 791 C CA . MET A 1 97 ? 23.950 -3.755 19.378 1.00 45.69 97 MET A CA 1
ATOM 792 C C . MET A 1 97 ? 25.448 -3.492 19.137 1.00 45.69 97 MET A C 1
ATOM 794 O O . MET A 1 97 ? 26.291 -4.117 19.782 1.00 45.69 97 MET A O 1
ATOM 798 N N . ARG A 1 98 ? 25.806 -2.580 18.216 1.00 46.22 98 ARG A N 1
ATOM 799 C CA . ARG A 1 98 ? 27.214 -2.278 17.900 1.00 46.22 98 ARG A CA 1
ATOM 800 C C . ARG A 1 98 ? 27.783 -1.130 18.737 1.00 46.22 98 ARG A C 1
ATOM 802 O O . ARG A 1 98 ? 28.962 -1.190 19.079 1.00 46.22 98 ARG A O 1
ATOM 809 N N . ASP A 1 99 ? 26.948 -0.176 19.146 1.00 48.75 99 ASP A N 1
ATOM 810 C CA . ASP A 1 99 ? 27.389 0.966 19.961 1.00 48.75 99 ASP A CA 1
ATOM 811 C C . ASP A 1 99 ? 27.498 0.632 21.457 1.00 48.75 99 ASP A C 1
ATOM 813 O O . ASP A 1 99 ? 28.439 1.068 22.120 1.00 48.75 99 ASP A O 1
ATOM 817 N N . GLY A 1 100 ? 26.651 -0.264 21.981 1.00 45.78 100 GLY A N 1
ATOM 818 C CA . GLY A 1 100 ? 26.736 -0.705 23.383 1.00 45.78 100 GLY A CA 1
ATOM 819 C C . GLY A 1 100 ? 28.010 -1.494 23.730 1.00 45.78 100 GLY A C 1
ATOM 820 O O . GLY A 1 100 ? 28.449 -1.490 24.876 1.00 45.78 100 GLY A O 1
ATOM 821 N N . ARG A 1 101 ? 28.657 -2.143 22.748 1.00 48.09 101 ARG A N 1
ATOM 822 C CA . ARG A 1 101 ? 29.914 -2.889 22.972 1.00 48.09 101 ARG A CA 1
ATOM 823 C C . ARG A 1 101 ? 31.174 -2.029 22.945 1.00 48.09 101 ARG A C 1
ATOM 825 O O . ARG A 1 101 ? 32.200 -2.493 23.436 1.00 48.09 101 ARG A O 1
ATOM 832 N N . ARG A 1 102 ? 31.131 -0.822 22.371 1.00 49.62 102 ARG A N 1
ATOM 833 C CA . ARG A 1 102 ? 32.279 0.100 22.409 1.00 49.62 102 ARG A CA 1
ATOM 834 C C . ARG A 1 102 ? 32.334 0.887 23.713 1.00 49.62 102 ARG A C 1
ATOM 836 O O . ARG A 1 102 ? 33.425 1.087 24.227 1.00 49.62 102 ARG A O 1
ATOM 843 N N . SER A 1 103 ? 31.185 1.239 24.288 1.00 46.91 103 SER A N 1
ATOM 844 C CA . SER A 1 103 ? 31.153 2.023 25.528 1.00 46.91 103 SER A CA 1
ATOM 845 C C . SER A 1 103 ? 31.609 1.241 26.769 1.00 46.91 103 SER A C 1
ATOM 847 O O . SER A 1 103 ? 32.174 1.838 27.676 1.00 46.91 103 SER A O 1
ATOM 849 N N . LEU A 1 104 ? 31.429 -0.085 26.810 1.00 48.94 104 LEU A N 1
ATOM 850 C CA . LEU A 1 104 ? 31.834 -0.918 27.956 1.00 48.94 104 LEU A CA 1
ATOM 851 C C . LEU A 1 104 ? 33.332 -1.268 27.996 1.00 48.94 104 LEU A C 1
ATOM 853 O O . LEU A 1 104 ? 33.791 -1.799 28.998 1.00 48.94 104 LEU A O 1
ATOM 857 N N . LYS A 1 105 ? 34.100 -0.987 26.934 1.00 51.53 105 LYS A N 1
ATOM 858 C CA . LYS A 1 105 ? 35.549 -1.262 26.896 1.00 51.53 105 LYS A CA 1
ATOM 859 C C . LYS A 1 105 ? 36.432 -0.061 27.253 1.00 51.53 105 LYS A C 1
ATOM 861 O O . LYS A 1 105 ? 37.640 -0.232 27.296 1.00 51.53 105 LYS A O 1
ATOM 866 N N . MET A 1 106 ? 35.861 1.122 27.494 1.00 49.38 106 MET A N 1
ATOM 867 C CA . MET A 1 106 ? 36.631 2.336 27.821 1.00 49.38 106 MET A CA 1
ATOM 868 C C . MET A 1 106 ? 36.629 2.720 29.309 1.00 49.38 106 MET A C 1
ATOM 870 O O . MET A 1 106 ? 37.296 3.678 29.667 1.00 49.38 106 MET A O 1
ATOM 874 N N . ASN A 1 107 ? 35.936 1.974 30.177 1.00 47.09 107 ASN A N 1
ATOM 875 C CA . ASN A 1 107 ? 35.865 2.266 31.619 1.00 47.09 107 ASN A CA 1
ATOM 876 C C . ASN A 1 107 ? 36.542 1.176 32.468 1.00 47.09 107 ASN A C 1
ATOM 878 O O . ASN A 1 107 ? 36.071 0.836 33.552 1.00 47.09 107 ASN A O 1
ATOM 882 N N . SER A 1 108 ? 37.595 0.552 31.948 1.00 48.53 108 SER A N 1
ATOM 883 C CA . SER A 1 108 ? 38.358 -0.477 32.662 1.00 48.53 108 SER A CA 1
ATOM 884 C C . SER A 1 108 ? 39.849 -0.296 32.405 1.00 48.53 108 SER A C 1
ATOM 886 O O . SER A 1 108 ? 40.484 -1.186 31.852 1.00 48.53 108 SER A O 1
ATOM 888 N N . GLU A 1 109 ? 40.366 0.871 32.780 1.00 41.16 109 GLU A N 1
ATOM 889 C CA . GLU A 1 109 ? 41.780 1.109 33.096 1.00 41.16 109 GLU A CA 1
ATOM 890 C C . GLU A 1 109 ? 41.858 1.991 34.345 1.00 41.16 109 GLU A C 1
ATOM 892 O O . GLU A 1 109 ? 41.017 2.915 34.459 1.00 41.16 109 GLU A O 1
#

Secondary structure (DSSP, 8-state):
-TTS-HHHHHHHHHHHHHHT-----HHHHHHHHTTSSS-SSHHHHHHHHHHHHHHHHHHHHHHHHHHHHHHS-PPP-HHHHHHHHHHTTS-STTTHHHHHHHHTTSS--